Protein AF-A0A9X2FMH3-F1 (afdb_monomer)

Structure (mmCIF, N/CA/C/O backbone):
data_AF-A0A9X2FMH3-F1
#
_entry.id   AF-A0A9X2FMH3-F1
#
loop_
_atom_site.group_PDB
_atom_site.id
_atom_site.type_symbol
_atom_site.label_atom_id
_atom_site.label_alt_id
_atom_site.label_comp_id
_atom_site.label_asym_id
_atom_site.label_entity_id
_atom_site.label_seq_id
_atom_site.pdbx_PDB_ins_code
_atom_site.Cartn_x
_atom_site.Cartn_y
_atom_site.Cartn_z
_atom_site.occupancy
_atom_site.B_iso_or_equiv
_atom_site.auth_seq_id
_atom_site.auth_comp_id
_atom_site.auth_asym_id
_atom_site.auth_atom_id
_atom_site.pdbx_PDB_model_num
ATOM 1 N N . GLY A 1 1 ? 14.888 3.813 -31.189 1.00 36.25 1 GLY A N 1
ATOM 2 C CA . GLY A 1 1 ? 16.336 3.581 -31.060 1.00 36.25 1 GLY A CA 1
ATOM 3 C C . GLY A 1 1 ? 16.630 3.266 -29.616 1.00 36.25 1 GLY A C 1
ATOM 4 O O . GLY A 1 1 ? 16.256 4.062 -28.766 1.00 36.25 1 GLY A O 1
ATOM 5 N N . ARG A 1 2 ? 17.193 2.084 -29.345 1.00 45.03 2 ARG A N 1
ATOM 6 C CA . ARG A 1 2 ? 17.658 1.679 -28.014 1.00 45.03 2 ARG A CA 1
ATOM 7 C C . ARG A 1 2 ? 18.721 2.672 -27.550 1.00 45.03 2 ARG A C 1
ATOM 9 O O . ARG A 1 2 ? 19.815 2.678 -28.103 1.00 45.03 2 ARG A O 1
ATOM 16 N N . LEU A 1 3 ? 18.408 3.476 -26.544 1.00 43.88 3 LEU A N 1
ATOM 17 C CA . LEU A 1 3 ? 19.440 3.953 -25.637 1.00 43.88 3 LEU A CA 1
ATOM 18 C C . LEU A 1 3 ? 19.714 2.787 -24.695 1.00 43.88 3 LEU A C 1
ATOM 20 O O . LEU A 1 3 ? 18.894 2.451 -23.845 1.00 43.88 3 LEU A O 1
ATOM 24 N N . ALA A 1 4 ? 20.819 2.100 -24.969 1.00 46.03 4 ALA A N 1
ATOM 25 C CA . ALA A 1 4 ? 21.395 1.115 -24.080 1.00 46.03 4 ALA A CA 1
ATOM 26 C C . ALA A 1 4 ? 21.710 1.814 -22.753 1.00 46.03 4 ALA A C 1
ATOM 28 O O . ALA A 1 4 ? 22.651 2.604 -22.673 1.00 46.03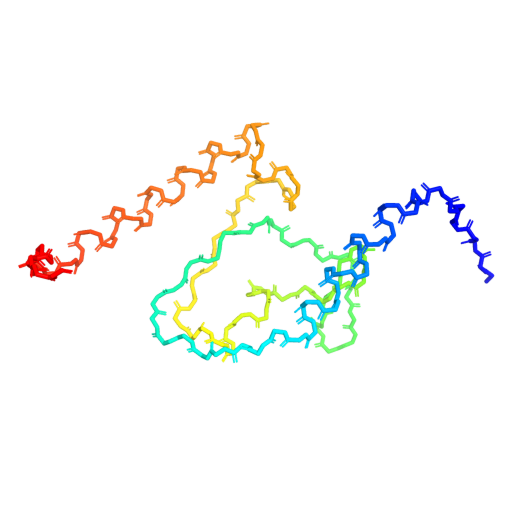 4 ALA A O 1
ATOM 29 N N . ALA A 1 5 ? 20.896 1.548 -21.732 1.00 45.09 5 ALA A N 1
ATOM 30 C CA . ALA A 1 5 ? 21.336 1.712 -20.359 1.00 45.09 5 ALA A CA 1
ATOM 31 C C . ALA A 1 5 ? 22.575 0.826 -20.191 1.00 45.09 5 ALA A C 1
ATOM 33 O O . ALA A 1 5 ? 22.544 -0.367 -20.502 1.00 45.09 5 ALA A O 1
ATOM 34 N N . GLN A 1 6 ? 23.691 1.444 -19.819 1.00 46.12 6 GLN A N 1
ATOM 35 C CA . GLN A 1 6 ? 24.944 0.740 -19.599 1.00 46.12 6 GLN A CA 1
ATOM 36 C C . GLN A 1 6 ? 24.748 -0.244 -18.439 1.00 46.12 6 GLN A C 1
ATOM 38 O O . GLN A 1 6 ? 24.311 0.184 -17.370 1.00 46.12 6 GLN A O 1
ATOM 43 N N . PRO A 1 7 ? 25.042 -1.543 -18.612 1.00 51.75 7 PRO A N 1
ATOM 44 C CA . PRO A 1 7 ? 25.006 -2.460 -17.498 1.00 51.75 7 PRO A CA 1
ATOM 45 C C . PRO A 1 7 ? 26.268 -2.223 -16.676 1.00 51.75 7 PRO A C 1
ATOM 47 O O . PRO A 1 7 ? 27.380 -2.508 -17.116 1.00 51.75 7 PRO A O 1
ATOM 50 N N . SER A 1 8 ? 26.095 -1.750 -15.455 1.00 54.78 8 SER A N 1
ATOM 51 C CA . SER A 1 8 ? 26.975 -2.182 -14.377 1.00 54.78 8 SER A CA 1
ATOM 52 C C . SER A 1 8 ? 26.127 -2.817 -13.286 1.00 54.78 8 SER A C 1
ATOM 54 O O . SER A 1 8 ? 26.245 -2.449 -12.125 1.00 54.78 8 SER A O 1
ATOM 56 N N . ALA A 1 9 ? 25.235 -3.737 -13.664 1.00 62.62 9 ALA A N 1
ATOM 57 C CA . ALA A 1 9 ? 24.648 -4.626 -12.678 1.00 62.62 9 ALA A CA 1
ATOM 58 C C . ALA A 1 9 ? 25.771 -5.567 -12.254 1.00 62.62 9 ALA A C 1
ATOM 60 O O . ALA A 1 9 ? 26.295 -6.332 -13.073 1.00 62.62 9 ALA A O 1
ATOM 61 N N . SER A 1 10 ? 26.188 -5.466 -10.996 1.00 84.12 10 SER A N 1
ATOM 62 C CA . SER A 1 10 ? 27.018 -6.500 -10.397 1.00 84.12 10 SER A CA 1
ATOM 63 C C . SER A 1 10 ? 26.389 -7.860 -10.728 1.00 84.12 10 SER A C 1
ATOM 65 O O . SER A 1 10 ? 25.165 -7.991 -10.637 1.00 84.12 10 SER A O 1
ATOM 67 N N . PRO A 1 11 ? 27.166 -8.897 -11.091 1.00 87.06 11 PRO A N 1
ATOM 68 C CA . PRO A 1 11 ? 26.615 -10.239 -11.275 1.00 87.06 11 PRO A CA 1
ATOM 69 C C . PRO A 1 11 ? 25.770 -10.696 -10.075 1.00 87.06 11 PRO A C 1
ATOM 71 O O . PRO A 1 11 ? 24.824 -11.461 -10.235 1.00 87.06 11 PRO A O 1
ATOM 74 N N . VAL A 1 12 ? 26.083 -10.174 -8.884 1.00 91.19 12 VAL A N 1
ATOM 75 C CA . VAL A 1 12 ? 25.309 -10.375 -7.657 1.00 91.19 12 VAL A CA 1
ATOM 76 C C . VAL A 1 12 ? 23.954 -9.659 -7.706 1.00 91.19 12 VAL A C 1
ATOM 78 O O . VAL A 1 12 ? 22.943 -10.273 -7.390 1.00 91.19 12 VAL A O 1
ATOM 81 N N . GLU A 1 13 ? 23.901 -8.393 -8.124 1.00 90.12 13 GLU A N 1
ATOM 82 C CA . GLU A 1 13 ? 22.645 -7.628 -8.229 1.00 90.12 13 GLU A CA 1
ATOM 83 C C . GLU A 1 13 ? 21.696 -8.250 -9.255 1.00 90.12 13 GLU A C 1
ATOM 85 O O . GLU A 1 13 ? 20.519 -8.445 -8.964 1.00 90.12 13 GLU A O 1
ATOM 90 N N . ALA A 1 14 ? 22.222 -8.650 -10.417 1.00 90.19 14 ALA A N 1
ATOM 91 C CA . ALA A 1 14 ? 21.434 -9.323 -11.447 1.00 90.19 14 ALA A CA 1
ATOM 92 C C . ALA A 1 14 ? 20.869 -10.669 -10.957 1.00 90.19 14 ALA A C 1
ATOM 94 O O . ALA A 1 14 ? 19.733 -11.022 -11.273 1.00 90.19 14 ALA A O 1
ATOM 95 N N . ALA A 1 15 ? 21.642 -11.420 -10.164 1.00 93.75 15 ALA A N 1
ATOM 96 C CA . ALA A 1 15 ? 21.175 -12.668 -9.568 1.00 93.75 15 ALA A CA 1
ATOM 97 C C . ALA A 1 15 ? 20.071 -12.436 -8.521 1.00 93.75 15 ALA A C 1
ATOM 99 O O . ALA A 1 15 ? 19.102 -13.193 -8.485 1.00 93.75 15 ALA A O 1
ATOM 100 N N . ILE A 1 16 ? 20.190 -11.385 -7.700 1.00 93.44 16 ILE A N 1
ATOM 101 C CA . ILE A 1 16 ? 19.163 -11.006 -6.716 1.00 93.44 16 ILE A CA 1
ATOM 102 C C . ILE A 1 16 ? 17.867 -10.593 -7.422 1.00 93.44 16 ILE A C 1
ATOM 104 O O . ILE A 1 16 ? 16.794 -11.062 -7.045 1.00 93.44 16 ILE A O 1
ATOM 108 N N . GLU A 1 17 ? 17.956 -9.764 -8.465 1.00 90.31 17 GLU A N 1
ATOM 109 C CA . GLU A 1 17 ? 16.795 -9.340 -9.254 1.00 90.31 17 GLU A CA 1
ATOM 110 C C . GLU A 1 17 ? 16.085 -10.540 -9.904 1.00 90.31 17 GLU A C 1
ATOM 112 O O . GLU A 1 17 ? 14.865 -10.679 -9.796 1.00 90.31 17 GLU A O 1
ATOM 117 N N . ALA A 1 18 ? 16.841 -11.453 -10.521 1.00 93.62 18 ALA A N 1
ATOM 118 C CA . ALA A 1 18 ? 16.282 -12.663 -11.120 1.00 93.62 18 ALA A CA 1
ATOM 119 C C . ALA A 1 18 ? 15.569 -13.545 -10.080 1.00 93.62 18 ALA A C 1
ATOM 121 O O . ALA A 1 18 ? 14.437 -13.974 -10.313 1.00 93.62 18 ALA A O 1
ATOM 122 N N . ALA A 1 19 ? 16.193 -13.759 -8.917 1.00 95.88 19 ALA A N 1
ATOM 123 C CA . ALA A 1 19 ? 15.608 -14.540 -7.831 1.00 95.88 19 ALA A CA 1
ATOM 124 C C . ALA A 1 19 ? 14.320 -13.900 -7.283 1.00 95.88 19 ALA A C 1
ATOM 126 O O . ALA A 1 19 ? 13.362 -14.610 -6.978 1.00 95.88 19 ALA A O 1
ATOM 127 N N . PHE A 1 20 ? 14.264 -12.566 -7.197 1.00 92.88 20 PHE A N 1
ATOM 128 C CA . PHE A 1 20 ? 13.054 -11.843 -6.804 1.00 92.88 20 PHE A CA 1
ATOM 129 C C . PHE A 1 20 ? 11.898 -12.097 -7.781 1.00 92.88 20 PHE A C 1
ATOM 131 O O . PHE A 1 20 ? 10.801 -12.458 -7.349 1.00 92.88 20 PHE A O 1
ATOM 138 N N . TYR A 1 21 ? 12.131 -11.960 -9.091 1.00 93.00 21 TYR A N 1
ATOM 139 C CA . TYR A 1 21 ? 11.083 -12.197 -10.088 1.00 93.00 21 TYR A CA 1
ATOM 140 C C . TYR A 1 21 ? 10.646 -13.661 -10.151 1.00 93.00 21 TYR A C 1
ATOM 142 O O . TYR A 1 21 ? 9.452 -13.927 -10.287 1.00 93.00 21 TYR A O 1
ATOM 150 N N . GLU A 1 22 ? 11.577 -14.608 -10.012 1.00 96.94 22 GLU A N 1
ATOM 151 C CA . GLU A 1 22 ? 11.257 -16.036 -9.947 1.00 96.94 22 GLU A CA 1
ATOM 152 C C . GLU A 1 22 ? 10.372 -16.352 -8.734 1.00 96.94 22 GLU A C 1
ATOM 154 O O . GLU A 1 22 ? 9.312 -16.967 -8.880 1.00 96.94 22 GLU A O 1
ATOM 159 N N . ALA A 1 23 ? 10.755 -15.872 -7.547 1.00 96.62 23 ALA A N 1
ATOM 160 C CA . ALA A 1 23 ? 9.982 -16.067 -6.325 1.00 96.62 23 ALA A CA 1
ATOM 161 C C . ALA A 1 23 ? 8.593 -15.414 -6.413 1.00 96.62 23 ALA A C 1
ATOM 163 O O . ALA A 1 23 ? 7.597 -16.031 -6.032 1.00 96.62 23 ALA A O 1
ATOM 164 N N . SER A 1 24 ? 8.515 -14.195 -6.956 1.00 93.38 24 SER A N 1
ATOM 165 C CA . SER A 1 24 ? 7.256 -13.473 -7.163 1.00 93.38 24 SER A CA 1
ATOM 166 C C . SER A 1 24 ? 6.318 -14.225 -8.114 1.00 93.38 24 SER A C 1
ATOM 168 O O . SER A 1 24 ? 5.148 -14.429 -7.796 1.00 93.38 24 SER A O 1
ATOM 170 N N . ALA A 1 25 ? 6.836 -14.736 -9.236 1.00 93.88 25 ALA A N 1
ATOM 171 C CA . ALA A 1 25 ? 6.053 -15.516 -10.196 1.00 93.88 25 ALA A CA 1
ATOM 172 C C . ALA A 1 25 ? 5.591 -16.874 -9.637 1.00 93.88 25 ALA A C 1
ATOM 174 O O . ALA A 1 25 ? 4.526 -17.372 -10.008 1.00 93.88 25 ALA A O 1
ATOM 175 N N . ALA A 1 26 ? 6.378 -17.483 -8.748 1.00 96.75 26 ALA A N 1
ATOM 176 C CA . ALA A 1 26 ? 6.032 -18.744 -8.100 1.00 96.75 26 ALA A CA 1
ATOM 177 C C . ALA A 1 26 ? 5.018 -18.578 -6.953 1.00 96.75 26 ALA A C 1
ATOM 179 O O . ALA A 1 26 ? 4.368 -19.556 -6.560 1.00 96.75 26 ALA A O 1
ATOM 180 N N . TYR A 1 27 ? 4.868 -17.368 -6.405 1.00 96.38 27 TYR A N 1
ATOM 181 C CA . TYR A 1 27 ? 4.001 -17.120 -5.263 1.00 96.38 27 TYR A CA 1
ATOM 182 C C . TYR A 1 27 ? 2.519 -17.224 -5.641 1.00 96.38 27 TYR A C 1
ATOM 184 O O . TYR A 1 27 ? 1.981 -16.452 -6.434 1.00 96.38 27 TYR A O 1
ATOM 192 N N . ARG A 1 28 ? 1.826 -18.191 -5.033 1.00 96.38 28 ARG A N 1
ATOM 193 C CA . ARG A 1 28 ? 0.385 -18.385 -5.217 1.00 96.38 28 ARG A CA 1
ATOM 194 C C . ARG A 1 28 ? -0.379 -17.638 -4.135 1.00 96.38 28 ARG A C 1
ATOM 196 O O . ARG A 1 28 ? -0.452 -18.098 -2.995 1.00 96.38 28 ARG A O 1
ATOM 203 N N . LEU A 1 29 ? -0.969 -16.510 -4.517 1.00 95.12 29 LEU A N 1
ATOM 204 C CA . LEU A 1 29 ? -1.841 -15.735 -3.642 1.00 95.12 29 LEU A CA 1
ATOM 205 C C . LEU A 1 29 ? -3.035 -16.574 -3.169 1.00 95.12 29 LEU A C 1
ATOM 207 O O . LEU A 1 29 ? -3.601 -17.384 -3.908 1.00 95.12 29 LEU A O 1
ATOM 211 N N . ARG A 1 30 ? -3.428 -16.354 -1.914 1.00 96.56 30 ARG A N 1
ATOM 212 C CA . ARG A 1 30 ? -4.684 -16.843 -1.344 1.00 96.56 30 ARG A CA 1
ATOM 213 C C . ARG A 1 30 ? -5.513 -15.644 -0.929 1.00 96.56 30 ARG A C 1
ATOM 215 O O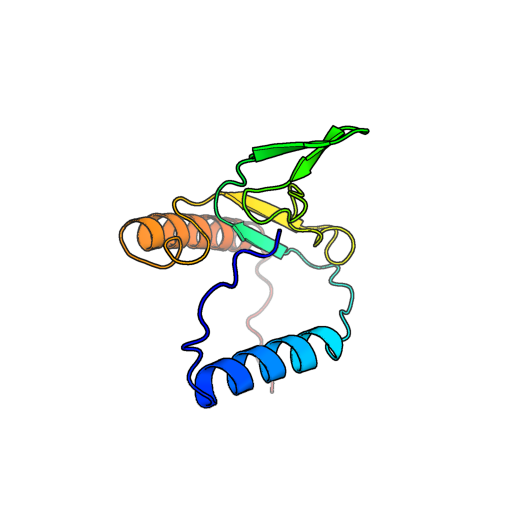 . ARG A 1 30 ? -4.964 -14.649 -0.463 1.00 96.56 30 ARG A O 1
ATOM 222 N N . ARG A 1 31 ? -6.827 -15.760 -1.086 1.00 97.38 31 ARG A N 1
ATOM 223 C CA . ARG A 1 31 ? -7.760 -14.728 -0.647 1.00 97.38 31 ARG A CA 1
ATOM 224 C C . ARG A 1 31 ? -7.685 -14.551 0.873 1.00 97.38 31 ARG A C 1
ATOM 226 O O . ARG A 1 31 ? -7.560 -15.534 1.604 1.00 97.38 31 ARG A O 1
ATOM 233 N N . TRP A 1 32 ? -7.773 -13.304 1.316 1.00 97.25 32 TRP A N 1
ATOM 234 C CA . TRP A 1 32 ? -7.845 -12.899 2.711 1.00 97.25 32 TRP A CA 1
ATOM 235 C C . TRP A 1 32 ? -9.166 -12.168 2.947 1.00 97.25 32 TRP A C 1
ATOM 237 O O . TRP A 1 32 ? -9.371 -11.070 2.439 1.00 97.25 32 TRP A O 1
ATOM 247 N N . ASP A 1 33 ? -10.071 -12.780 3.708 1.00 96.38 33 ASP A N 1
ATOM 248 C CA . ASP A 1 33 ? -11.382 -12.182 4.003 1.00 96.38 33 ASP A CA 1
ATOM 249 C C . A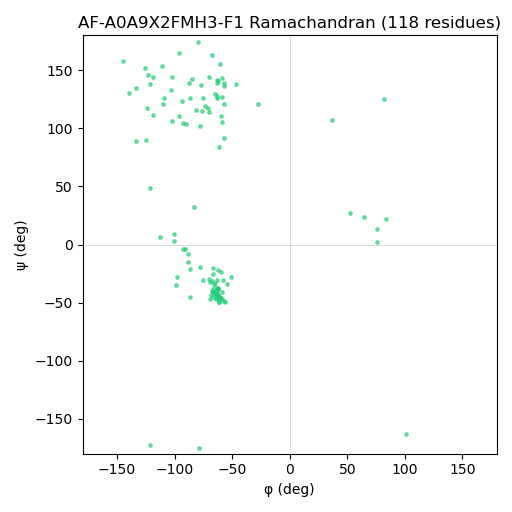SP A 1 33 ? -11.373 -11.323 5.285 1.00 96.38 33 ASP A C 1
ATOM 251 O O . ASP A 1 33 ? -12.379 -10.699 5.618 1.00 96.38 33 ASP A O 1
ATOM 255 N N . GLY A 1 34 ? -10.248 -11.280 6.009 1.00 95.62 34 GLY A N 1
ATOM 256 C CA . GLY A 1 34 ? -10.069 -10.422 7.181 1.00 95.62 34 GLY A CA 1
ATOM 257 C C . GLY A 1 34 ? -9.742 -8.965 6.821 1.00 95.62 34 GLY A C 1
ATOM 258 O O . GLY A 1 34 ? -9.504 -8.646 5.652 1.00 95.62 34 GLY A O 1
ATOM 259 N N . PRO A 1 35 ? -9.679 -8.065 7.820 1.00 95.12 35 PRO A N 1
ATOM 260 C CA . PRO A 1 35 ? -9.253 -6.689 7.591 1.00 95.12 35 PRO A CA 1
ATOM 261 C C . PRO A 1 35 ? -7.797 -6.649 7.111 1.00 95.12 35 PRO A C 1
ATOM 263 O O . PRO A 1 35 ? -6.953 -7.421 7.575 1.00 95.12 35 PRO A O 1
ATOM 266 N N . MET A 1 36 ? -7.501 -5.750 6.174 1.00 96.56 36 MET A N 1
ATOM 267 C CA . MET A 1 36 ? -6.142 -5.462 5.714 1.00 96.56 36 MET A CA 1
ATOM 268 C C . MET A 1 36 ? -5.994 -3.959 5.505 1.00 96.56 36 MET A C 1
ATOM 270 O O . MET A 1 36 ? -6.808 -3.354 4.815 1.00 96.56 36 MET A O 1
ATOM 274 N N . THR A 1 37 ? -4.939 -3.360 6.050 1.00 97.69 37 THR A N 1
ATOM 275 C CA . THR A 1 37 ? -4.612 -1.952 5.797 1.00 97.69 37 THR A CA 1
ATOM 276 C C . THR A 1 37 ? -3.347 -1.868 4.954 1.00 97.69 37 THR A C 1
ATOM 278 O O . THR A 1 37 ? -2.290 -2.348 5.363 1.00 97.69 37 THR A O 1
ATOM 281 N N . LEU A 1 38 ? -3.445 -1.246 3.780 1.00 97.19 38 LEU A N 1
ATOM 282 C CA . LEU A 1 38 ? -2.314 -0.937 2.912 1.00 97.19 38 LEU A CA 1
ATOM 283 C C . LEU A 1 38 ? -1.865 0.503 3.155 1.00 97.19 38 LEU A C 1
ATOM 285 O O . LEU A 1 38 ? -2.543 1.451 2.756 1.00 97.19 38 LEU A O 1
ATOM 289 N N . PHE A 1 39 ? -0.688 0.659 3.756 1.00 97.44 39 PHE A N 1
ATOM 290 C CA . PHE A 1 39 ? 0.020 1.934 3.768 1.00 97.44 39 PHE A CA 1
ATOM 291 C C . PHE A 1 39 ? 0.873 2.039 2.511 1.00 97.44 39 PHE A C 1
ATOM 293 O O . PHE A 1 39 ? 1.681 1.152 2.240 1.00 97.44 39 PHE A O 1
ATOM 300 N N . ARG A 1 40 ? 0.707 3.111 1.742 1.00 95.31 40 ARG A N 1
ATOM 301 C CA . ARG A 1 40 ? 1.445 3.312 0.487 1.00 95.31 40 ARG A CA 1
ATOM 302 C C . ARG A 1 40 ? 1.775 4.790 0.263 1.00 95.31 40 ARG A C 1
ATOM 304 O O . ARG A 1 40 ? 1.086 5.640 0.826 1.00 95.31 40 ARG A O 1
ATOM 311 N N . PRO A 1 41 ? 2.787 5.130 -0.546 1.00 94.00 41 PRO A N 1
ATOM 312 C CA . PRO A 1 41 ? 3.006 6.512 -0.948 1.00 94.00 41 PRO A CA 1
ATOM 313 C C . PRO A 1 41 ? 1.878 7.008 -1.870 1.00 94.00 41 PRO A C 1
ATOM 315 O O . PRO A 1 41 ? 1.151 6.186 -2.442 1.00 94.00 41 PRO A O 1
ATOM 318 N N . PRO A 1 42 ? 1.728 8.331 -2.064 1.00 89.62 42 PRO A N 1
ATOM 319 C CA . PRO A 1 42 ? 0.740 8.867 -2.983 1.00 89.62 42 PRO A CA 1
ATOM 320 C C . PRO A 1 42 ? 1.065 8.422 -4.403 1.00 89.62 42 PRO A C 1
ATOM 322 O O . PRO A 1 42 ? 2.178 8.623 -4.902 1.00 89.62 42 PRO A O 1
ATOM 325 N N . VAL A 1 43 ? 0.086 7.839 -5.085 1.00 79.44 43 VAL A N 1
ATOM 326 C CA . VAL A 1 43 ? 0.272 7.464 -6.485 1.00 79.44 43 VAL A CA 1
ATOM 327 C C . VAL A 1 43 ? 0.049 8.684 -7.367 1.00 79.44 43 VAL A C 1
ATOM 329 O O . VAL A 1 43 ? -1.040 9.249 -7.439 1.00 79.44 43 VAL A O 1
ATOM 332 N N . THR A 1 44 ? 1.100 9.117 -8.060 1.00 69.19 44 THR A N 1
ATOM 333 C CA . THR A 1 44 ? 0.988 10.216 -9.020 1.00 69.19 44 THR A CA 1
ATOM 334 C C . THR A 1 44 ? 0.953 9.637 -10.422 1.00 69.19 44 THR A C 1
ATOM 336 O O . THR A 1 44 ? 1.963 9.176 -10.956 1.00 69.19 44 THR A O 1
ATOM 339 N N . GLY A 1 45 ? -0.228 9.665 -11.030 1.00 68.50 45 GLY A N 1
ATOM 340 C CA . GLY A 1 45 ? -0.379 9.369 -12.443 1.00 68.50 45 GLY A CA 1
ATOM 341 C C . GLY A 1 45 ? 0.444 10.310 -13.306 1.00 68.50 45 GLY A C 1
ATOM 342 O O . GLY A 1 45 ? 0.302 11.525 -13.185 1.00 68.50 45 GLY A O 1
ATOM 343 N N . ARG A 1 46 ? 1.283 9.772 -14.194 1.00 68.81 46 ARG A N 1
ATOM 344 C CA . ARG A 1 46 ? 2.051 10.594 -15.139 1.00 68.81 46 ARG A CA 1
ATOM 345 C C . ARG A 1 46 ? 1.407 10.655 -16.518 1.00 68.81 46 ARG A C 1
ATOM 347 O O . ARG A 1 46 ? 1.481 11.694 -17.171 1.00 68.81 46 ARG A O 1
ATOM 354 N N . TRP A 1 47 ? 0.768 9.575 -16.964 1.00 73.19 47 TRP A N 1
ATOM 355 C CA . TRP A 1 47 ? 0.096 9.528 -18.262 1.00 73.19 47 TRP A CA 1
ATOM 356 C C . TRP A 1 47 ? -1.298 8.913 -18.150 1.00 73.19 47 TRP A C 1
ATOM 358 O O . TRP A 1 47 ? -1.477 7.861 -17.538 1.00 73.19 47 TRP A O 1
ATOM 368 N N . HIS A 1 48 ? -2.275 9.557 -18.790 1.00 77.19 48 HI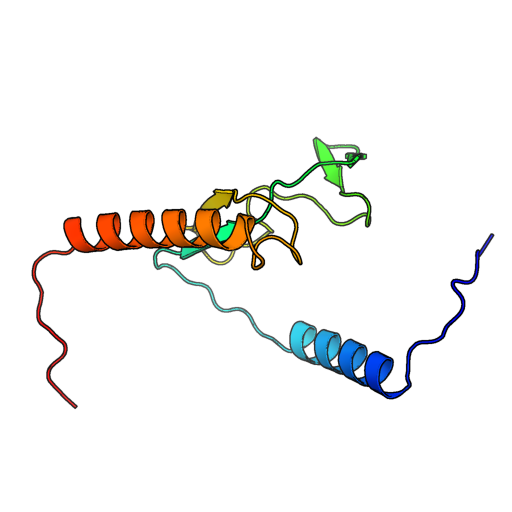S A N 1
ATOM 369 C CA . HIS A 1 48 ? -3.637 9.047 -18.923 1.00 77.19 48 HIS A CA 1
ATOM 370 C C . HIS A 1 48 ? -3.767 8.287 -20.247 1.00 77.19 48 HIS A C 1
ATOM 372 O O . HIS A 1 48 ? -3.493 8.822 -21.321 1.00 77.19 48 HIS A O 1
ATOM 378 N N . LEU A 1 49 ? -4.171 7.025 -20.163 1.00 76.12 49 LEU A N 1
ATOM 379 C CA . LEU A 1 49 ? -4.429 6.140 -21.290 1.00 76.12 49 LEU A CA 1
ATOM 380 C C . LEU A 1 49 ? -5.924 6.134 -21.639 1.00 76.12 49 LEU A C 1
ATOM 382 O O . LEU A 1 49 ? -6.786 6.519 -20.846 1.00 76.12 49 LEU A O 1
ATOM 386 N N . ALA A 1 50 ? -6.246 5.621 -22.827 1.00 74.38 50 ALA A N 1
ATOM 387 C CA . ALA A 1 50 ? -7.630 5.382 -23.221 1.00 74.38 50 ALA A CA 1
ATOM 388 C C . ALA A 1 50 ? -8.348 4.451 -22.221 1.00 74.38 50 ALA A C 1
ATOM 390 O O . ALA A 1 50 ? -7.784 3.445 -21.763 1.00 74.38 50 ALA A O 1
ATOM 391 N N . GLY A 1 51 ? -9.604 4.788 -21.913 1.00 78.38 51 GLY A N 1
ATOM 392 C CA . GLY A 1 51 ? -10.426 4.076 -20.930 1.00 78.38 51 GLY A CA 1
ATOM 393 C C . GLY A 1 51 ? -10.189 4.504 -19.478 1.00 78.38 51 GLY A C 1
ATOM 394 O O . GLY A 1 51 ? -10.447 3.715 -18.580 1.00 78.38 51 GLY A O 1
ATOM 395 N N . GLY A 1 52 ? -9.653 5.707 -19.237 1.00 77.31 52 GLY A N 1
ATOM 396 C CA . GLY A 1 52 ? -9.486 6.271 -17.888 1.00 77.31 52 GLY A CA 1
ATOM 397 C C . GLY A 1 52 ? -8.329 5.680 -17.076 1.00 77.31 52 GLY A C 1
ATOM 398 O O . GLY A 1 52 ? -8.115 6.084 -15.938 1.00 77.31 52 GLY A O 1
ATOM 399 N N . ARG A 1 53 ? -7.560 4.751 -17.656 1.00 76.44 53 ARG A N 1
ATOM 400 C CA . ARG A 1 53 ? -6.401 4.132 -17.004 1.00 76.44 53 ARG A CA 1
ATOM 401 C C . ARG A 1 53 ? -5.268 5.137 -16.865 1.00 76.44 53 ARG A C 1
ATOM 403 O O . ARG A 1 53 ? -5.026 5.940 -17.762 1.00 76.44 53 ARG A O 1
ATOM 410 N N . VAL A 1 54 ? -4.540 5.03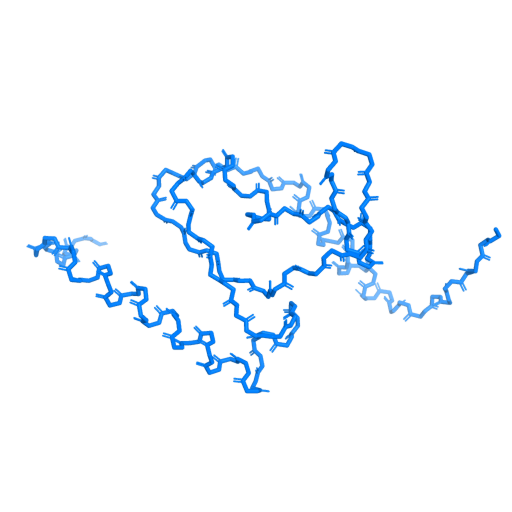9 -15.766 1.00 79.06 54 VAL A N 1
ATOM 411 C CA . VAL A 1 54 ? -3.425 5.923 -15.445 1.00 79.06 54 VAL A CA 1
ATOM 412 C C . VAL A 1 54 ? -2.174 5.076 -15.271 1.00 79.06 54 VAL A C 1
ATOM 414 O O . VAL A 1 54 ? -2.241 3.996 -14.687 1.00 79.06 54 VAL A O 1
ATOM 417 N N . VAL A 1 55 ? -1.046 5.544 -15.799 1.00 80.88 55 VAL A N 1
ATOM 418 C CA . VAL A 1 55 ? 0.259 4.916 -15.574 1.00 80.88 55 VAL A CA 1
ATOM 419 C C . VAL A 1 55 ? 1.247 5.906 -14.971 1.00 80.88 55 VAL A C 1
ATOM 421 O O . VAL A 1 55 ? 1.196 7.109 -15.255 1.00 80.88 55 VAL A O 1
ATOM 424 N N . ASP A 1 56 ? 2.128 5.401 -14.118 1.00 76.12 56 ASP A N 1
ATOM 425 C CA . ASP A 1 56 ? 3.187 6.178 -13.481 1.00 76.12 56 ASP A CA 1
ATOM 426 C C . ASP A 1 56 ? 4.376 6.411 -14.426 1.00 7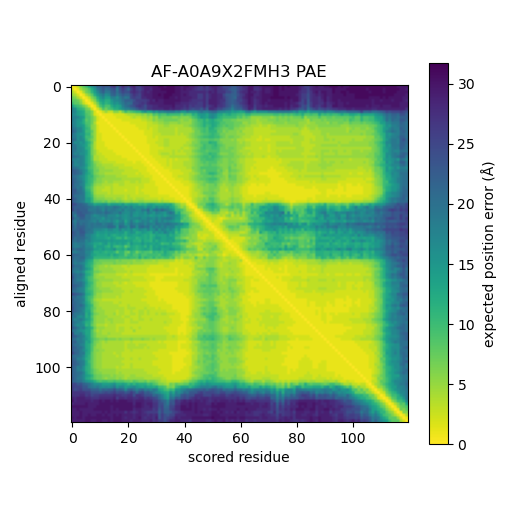6.12 56 ASP A C 1
ATOM 428 O O . ASP A 1 56 ? 4.340 6.051 -15.606 1.00 76.12 56 ASP A O 1
ATOM 432 N N . LYS A 1 57 ? 5.446 7.027 -13.906 1.00 72.06 57 LYS A N 1
ATOM 433 C CA . LYS A 1 57 ? 6.677 7.332 -14.655 1.00 72.06 57 LYS A CA 1
ATOM 434 C C . LYS A 1 57 ? 7.377 6.092 -15.235 1.00 72.06 57 LYS A C 1
ATOM 436 O O . LYS A 1 57 ? 8.067 6.235 -16.245 1.00 72.06 57 LYS A O 1
ATOM 441 N N . ASP A 1 58 ? 7.141 4.925 -14.648 1.00 71.81 58 ASP A N 1
ATOM 442 C CA . ASP A 1 58 ? 7.746 3.642 -14.997 1.00 71.81 58 ASP A CA 1
ATOM 443 C C . ASP A 1 58 ? 6.793 2.781 -15.851 1.00 71.81 58 ASP A C 1
ATOM 445 O O . ASP A 1 58 ? 7.091 1.635 -16.186 1.00 71.81 58 ASP A O 1
ATOM 449 N N . ARG A 1 59 ? 5.674 3.377 -16.300 1.00 74.06 59 ARG A N 1
ATOM 450 C CA . ARG A 1 59 ? 4.614 2.765 -17.119 1.00 74.06 59 ARG A CA 1
ATOM 451 C C . ARG A 1 59 ? 3.871 1.635 -16.409 1.00 74.06 59 ARG A C 1
ATOM 453 O O . ARG A 1 59 ? 3.262 0.795 -17.075 1.00 74.06 59 ARG A O 1
ATOM 460 N N . GLN A 1 60 ? 3.885 1.630 -15.083 1.00 74.31 60 GLN A N 1
ATOM 461 C CA . GLN A 1 60 ? 3.086 0.715 -14.284 1.00 74.31 60 GLN A CA 1
ATOM 462 C C . GLN A 1 60 ? 1.681 1.290 -14.105 1.00 74.31 60 GLN A C 1
ATOM 464 O O . GLN A 1 60 ? 1.507 2.506 -13.998 1.00 74.31 60 GLN A O 1
ATOM 469 N N . TYR A 1 61 ? 0.662 0.427 -14.124 1.00 78.19 61 TYR A N 1
ATOM 470 C CA . TYR A 1 61 ? -0.712 0.860 -13.877 1.00 78.19 61 TYR A CA 1
ATOM 471 C C . TYR A 1 61 ? -0.851 1.377 -12.451 1.00 78.19 61 TYR A C 1
ATOM 473 O O . TYR A 1 61 ? -0.500 0.698 -11.491 1.00 78.19 61 TYR A O 1
ATOM 481 N N . VAL A 1 62 ? -1.418 2.571 -12.335 1.00 81.56 62 VAL A N 1
ATOM 482 C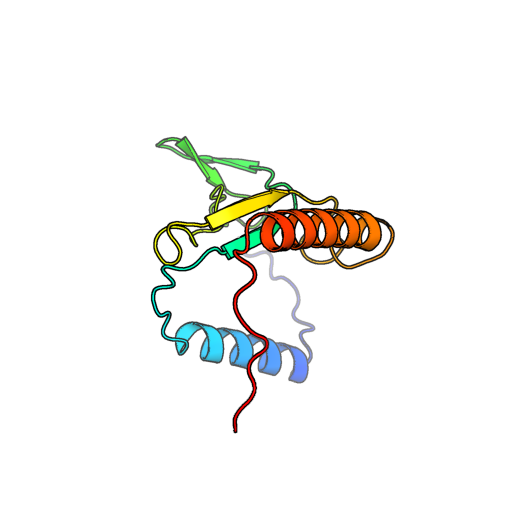 CA . VAL A 1 62 ? -1.758 3.181 -11.060 1.00 81.56 62 VAL A CA 1
ATOM 483 C C . VAL A 1 62 ? -3.179 2.767 -10.710 1.00 81.56 62 VAL A C 1
ATOM 485 O O . VAL A 1 62 ? -4.142 3.272 -11.288 1.00 81.56 62 VAL A O 1
ATOM 488 N N . LEU A 1 63 ? -3.291 1.822 -9.783 1.00 86.44 63 LEU A N 1
ATOM 489 C CA . LEU A 1 63 ? -4.551 1.429 -9.158 1.00 86.44 63 LEU A CA 1
ATOM 490 C C . LEU A 1 63 ? -4.616 2.057 -7.769 1.00 86.44 63 LEU A C 1
ATOM 492 O O . LEU A 1 63 ? -3.587 2.186 -7.110 1.00 86.44 63 LEU A O 1
ATOM 496 N N . ASP A 1 64 ? -5.792 2.473 -7.317 1.00 89.44 64 ASP A N 1
ATOM 497 C CA . ASP A 1 64 ? -5.992 3.077 -5.992 1.00 89.44 64 ASP A CA 1
ATOM 498 C C . ASP A 1 64 ? -5.751 2.091 -4.835 1.00 89.44 64 ASP A C 1
ATOM 500 O O . ASP A 1 64 ? -5.437 2.506 -3.725 1.00 89.44 64 ASP A O 1
ATOM 504 N N . ASP A 1 65 ? -5.813 0.794 -5.116 1.00 92.00 65 ASP A N 1
ATOM 505 C CA . ASP A 1 65 ? -5.659 -0.315 -4.178 1.00 92.00 65 ASP A CA 1
ATOM 506 C C . ASP A 1 65 ? -4.390 -1.158 -4.409 1.00 92.00 65 ASP A C 1
ATOM 508 O O . ASP A 1 65 ? -4.228 -2.209 -3.790 1.00 92.00 65 ASP A O 1
ATOM 512 N N . ASN A 1 66 ? -3.506 -0.733 -5.322 1.00 91.44 66 ASN A N 1
ATOM 513 C CA . ASN A 1 66 ? -2.352 -1.506 -5.807 1.00 91.44 66 ASN A CA 1
ATOM 514 C C . ASN A 1 66 ? -2.719 -2.929 -6.305 1.00 91.44 66 ASN A C 1
ATOM 516 O O . ASN A 1 66 ? -1.883 -3.830 -6.265 1.00 91.44 66 ASN A O 1
ATOM 520 N N . GLY A 1 67 ? -3.954 -3.142 -6.772 1.00 91.75 67 GLY A N 1
ATOM 521 C CA . GLY A 1 67 ? -4.449 -4.430 -7.268 1.00 91.75 67 GLY A CA 1
ATOM 522 C C . GLY A 1 67 ? -4.775 -5.454 -6.178 1.00 91.75 67 GLY A C 1
ATOM 523 O O . GLY A 1 67 ? -4.934 -6.639 -6.475 1.00 91.75 67 GLY A O 1
ATOM 524 N N . TRP A 1 68 ? -4.852 -5.038 -4.911 1.00 95.75 68 TRP A N 1
ATOM 525 C CA . TRP A 1 68 ? -5.058 -5.961 -3.796 1.00 95.75 68 TRP A CA 1
ATOM 526 C C . TRP A 1 68 ? -6.523 -6.276 -3.497 1.00 95.75 68 TRP A C 1
ATOM 528 O O . TRP A 1 68 ? -6.787 -7.305 -2.873 1.00 95.75 68 TRP A O 1
ATOM 538 N N . ARG A 1 69 ? -7.491 -5.450 -3.916 1.00 95.12 69 ARG A N 1
ATOM 539 C CA . ARG A 1 69 ? -8.889 -5.596 -3.472 1.00 95.12 69 ARG A CA 1
ATOM 540 C C . ARG A 1 69 ? -9.563 -6.873 -3.979 1.00 95.12 69 ARG A C 1
ATOM 542 O O . ARG A 1 69 ? -10.431 -7.409 -3.292 1.00 95.12 69 ARG A O 1
ATOM 549 N N . ASP A 1 70 ? -9.107 -7.421 -5.105 1.00 95.00 70 ASP A N 1
ATOM 550 C CA . ASP A 1 70 ? -9.552 -8.730 -5.607 1.00 95.00 70 ASP A CA 1
ATOM 551 C C . ASP A 1 70 ? -9.198 -9.882 -4.644 1.00 95.00 70 ASP A C 1
ATOM 553 O O . ASP A 1 70 ? -9.936 -10.868 -4.527 1.00 95.00 70 ASP A O 1
ATOM 557 N N . TRP A 1 71 ? -8.093 -9.744 -3.907 1.00 97.38 71 TRP A N 1
ATOM 558 C CA . TRP A 1 71 ? -7.590 -10.735 -2.952 1.00 97.38 71 TRP A CA 1
ATOM 559 C C . TRP A 1 71 ? -7.981 -10.429 -1.508 1.00 97.38 71 TRP A C 1
ATOM 561 O O . TRP A 1 71 ? -8.119 -11.359 -0.718 1.00 97.38 71 TRP A O 1
ATOM 571 N N . ALA A 1 72 ? -8.175 -9.154 -1.177 1.00 97.88 72 ALA A N 1
ATOM 572 C CA . ALA A 1 72 ? -8.509 -8.667 0.154 1.00 97.88 72 ALA A CA 1
ATOM 573 C C . ALA A 1 72 ? -9.663 -7.651 0.073 1.00 97.88 72 ALA A C 1
ATOM 575 O O . ALA A 1 72 ? -9.434 -6.448 -0.059 1.00 97.88 72 ALA A O 1
ATOM 576 N N . PRO A 1 73 ? -10.927 -8.102 0.139 1.00 97.00 73 PRO A N 1
ATOM 577 C CA . PRO A 1 73 ? -12.083 -7.227 -0.074 1.00 97.00 73 PRO A CA 1
ATOM 578 C C . PRO A 1 73 ? -12.235 -6.150 1.001 1.00 97.00 73 PRO A C 1
ATOM 580 O O . PRO A 1 73 ? -12.625 -5.023 0.694 1.00 97.00 73 PRO A O 1
ATOM 583 N N . ALA A 1 74 ? -11.889 -6.485 2.248 1.00 96.25 74 ALA A N 1
ATOM 584 C CA . ALA A 1 74 ? -11.915 -5.587 3.403 1.00 96.25 74 ALA A CA 1
ATOM 585 C C . ALA A 1 74 ? -10.645 -4.712 3.501 1.00 96.25 74 ALA A C 1
ATOM 587 O O . ALA A 1 74 ? -10.179 -4.396 4.594 1.00 96.25 74 ALA A O 1
ATOM 588 N N . LEU A 1 75 ? -10.064 -4.354 2.350 1.00 97.50 75 LEU A N 1
ATOM 589 C CA . LEU A 1 75 ? -8.873 -3.517 2.253 1.00 97.50 75 LEU A CA 1
ATOM 590 C C . LEU A 1 75 ? -9.183 -2.040 2.516 1.00 97.50 75 LEU A C 1
ATOM 592 O O . LEU A 1 75 ? -9.970 -1.422 1.791 1.00 97.50 75 LEU A O 1
ATOM 596 N N . GLU A 1 76 ? -8.462 -1.448 3.458 1.00 96.88 76 GLU A N 1
ATOM 597 C CA . GLU A 1 76 ? -8.357 -0.003 3.651 1.00 96.88 76 GLU A CA 1
ATOM 598 C C . GLU A 1 76 ? -7.015 0.502 3.106 1.00 96.88 76 GLU A C 1
ATOM 600 O O . GLU A 1 76 ? -5.968 -0.078 3.384 1.00 96.88 76 GLU A O 1
ATOM 605 N N . VAL A 1 77 ? -7.029 1.588 2.334 1.00 96.75 77 VAL A N 1
ATOM 606 C CA . VAL A 1 77 ? -5.807 2.200 1.790 1.00 96.75 77 VAL A CA 1
ATOM 607 C C . VAL A 1 77 ? -5.556 3.520 2.505 1.00 96.75 77 VAL A C 1
ATOM 609 O O . VAL A 1 77 ? -6.427 4.387 2.529 1.00 96.75 77 VAL A O 1
ATOM 612 N N . ILE A 1 78 ? -4.355 3.685 3.059 1.00 96.44 78 ILE A N 1
ATOM 613 C CA . ILE A 1 78 ? -3.927 4.908 3.740 1.00 96.44 78 ILE A CA 1
ATOM 614 C C . ILE A 1 78 ? -2.648 5.413 3.080 1.00 96.44 78 ILE A C 1
ATOM 616 O O . ILE A 1 78 ? -1.605 4.759 3.120 1.00 96.44 78 ILE A O 1
ATOM 620 N N . GLU A 1 79 ? -2.711 6.606 2.493 1.00 96.25 79 GLU A N 1
ATOM 621 C CA . GLU A 1 79 ? -1.525 7.229 1.911 1.00 96.25 79 GLU A CA 1
ATOM 622 C C . GLU A 1 79 ? -0.619 7.833 2.995 1.00 96.25 79 GLU A C 1
ATOM 624 O O . GLU A 1 79 ? -1.082 8.474 3.946 1.00 96.25 79 GLU A O 1
ATOM 629 N N . VAL A 1 80 ? 0.689 7.630 2.846 1.00 96.88 80 VAL A N 1
ATOM 630 C CA . VAL A 1 80 ? 1.736 8.172 3.722 1.00 96.88 80 VAL A CA 1
ATOM 631 C C . VAL A 1 80 ? 2.775 8.940 2.900 1.00 96.88 80 VAL A C 1
ATOM 633 O O . VAL A 1 80 ? 2.956 8.622 1.732 1.00 96.88 80 VAL A O 1
ATOM 636 N N . PRO A 1 81 ? 3.462 9.953 3.455 1.00 96.25 81 PRO A N 1
ATOM 637 C CA . PRO A 1 81 ? 4.450 10.732 2.707 1.00 96.25 81 PRO A CA 1
ATOM 638 C C . PRO A 1 81 ? 5.630 9.900 2.179 1.00 96.25 81 PRO A C 1
ATOM 640 O O . PRO A 1 81 ? 6.001 8.890 2.774 1.00 96.25 81 PRO A O 1
ATOM 643 N N . GLY A 1 82 ? 6.260 10.384 1.107 1.00 93.75 82 GLY A N 1
ATOM 644 C CA . GLY A 1 82 ? 7.416 9.749 0.470 1.00 93.75 82 GLY A CA 1
ATOM 645 C C . GLY A 1 82 ? 7.055 8.968 -0.794 1.00 93.75 82 GLY A C 1
ATOM 646 O O . GLY A 1 82 ? 5.993 9.157 -1.383 1.00 93.75 82 GLY A O 1
ATOM 647 N N . ASP A 1 83 ? 7.976 8.109 -1.207 1.00 91.56 83 ASP A N 1
ATOM 648 C CA . ASP A 1 83 ? 7.834 7.081 -2.240 1.00 91.56 83 ASP A CA 1
ATOM 649 C C . ASP A 1 83 ? 8.129 5.697 -1.635 1.00 91.56 83 ASP A C 1
ATOM 651 O O . ASP A 1 83 ? 8.276 5.574 -0.422 1.00 91.56 83 ASP A O 1
ATOM 655 N N . HIS A 1 84 ? 8.195 4.643 -2.452 1.00 90.44 84 HIS A N 1
ATOM 656 C CA . HIS A 1 84 ? 8.413 3.281 -1.950 1.00 90.44 84 HIS A CA 1
ATOM 657 C C . HIS A 1 84 ? 9.714 3.131 -1.144 1.00 90.44 84 HIS A C 1
ATOM 659 O O . HIS A 1 84 ? 9.745 2.343 -0.200 1.00 90.44 84 HIS A O 1
ATOM 665 N N . ASP A 1 85 ? 10.746 3.916 -1.461 1.00 90.75 85 ASP A N 1
ATOM 666 C CA . ASP A 1 85 ? 12.035 3.858 -0.771 1.00 90.75 85 ASP A CA 1
ATOM 667 C C . ASP A 1 85 ? 12.029 4.747 0.477 1.00 90.75 85 ASP A C 1
ATOM 669 O O . ASP A 1 85 ? 12.471 4.359 1.558 1.00 90.75 85 ASP A O 1
ATOM 673 N N . SER A 1 86 ? 11.511 5.966 0.343 1.00 96.00 86 SER A N 1
ATOM 674 C CA . SER A 1 86 ? 11.594 6.992 1.379 1.00 96.00 86 SER A CA 1
ATOM 675 C C . SER A 1 86 ? 10.445 6.963 2.384 1.00 96.00 86 SER A C 1
ATOM 677 O O . SER A 1 86 ? 10.585 7.572 3.442 1.00 96.00 86 SER A O 1
ATOM 679 N N . MET A 1 87 ? 9.330 6.268 2.122 1.00 96.06 87 MET A N 1
ATOM 680 C CA . MET A 1 87 ? 8.196 6.175 3.062 1.00 96.06 87 MET A CA 1
ATOM 681 C C . MET A 1 87 ? 8.567 5.490 4.388 1.00 96.06 87 MET A C 1
ATOM 683 O O . MET A 1 87 ? 7.896 5.684 5.401 1.00 96.06 87 MET A O 1
ATOM 687 N N . VAL A 1 88 ? 9.642 4.696 4.382 1.00 96.81 88 VAL A N 1
ATOM 688 C CA . VAL A 1 88 ? 10.167 3.970 5.549 1.00 96.81 88 VAL A CA 1
ATOM 689 C C . VAL A 1 88 ? 11.373 4.654 6.196 1.00 96.81 88 VAL A C 1
ATOM 691 O O . VAL A 1 88 ? 11.928 4.130 7.159 1.00 96.81 88 VAL A O 1
ATOM 694 N N . LEU A 1 89 ? 11.783 5.822 5.697 1.00 97.69 89 LEU A N 1
ATOM 695 C CA . LEU A 1 89 ? 12.919 6.587 6.210 1.00 97.69 89 LEU A CA 1
ATOM 696 C C . LEU A 1 89 ? 12.445 7.872 6.888 1.00 97.69 89 LEU A C 1
ATOM 698 O O . LEU A 1 89 ? 11.387 8.413 6.559 1.00 97.69 89 LEU A O 1
ATOM 702 N N . ASP A 1 90 ? 13.227 8.384 7.837 1.00 96.88 90 ASP A N 1
ATOM 703 C CA . ASP A 1 90 ? 12.930 9.678 8.445 1.00 96.88 90 ASP A CA 1
ATOM 704 C C . ASP A 1 90 ? 12.991 10.809 7.397 1.00 96.88 90 ASP A C 1
ATOM 706 O O . ASP A 1 90 ? 13.893 10.822 6.554 1.00 96.88 90 ASP A O 1
ATOM 710 N N . PRO A 1 91 ? 12.050 11.776 7.437 1.00 96.00 91 PRO A N 1
ATOM 711 C CA . PRO A 1 91 ? 11.010 11.955 8.460 1.00 96.00 91 PRO A CA 1
ATOM 712 C C . PRO A 1 91 ? 9.696 11.190 8.192 1.00 96.00 91 PRO A C 1
ATOM 714 O O . PRO A 1 91 ? 8.815 11.165 9.053 1.00 96.00 91 PRO A O 1
ATOM 717 N N . ASN A 1 92 ? 9.528 10.574 7.019 1.00 97.94 92 ASN A N 1
ATOM 718 C CA . ASN A 1 92 ? 8.269 9.937 6.603 1.00 97.94 92 ASN A CA 1
ATOM 719 C C . ASN A 1 92 ? 7.890 8.739 7.486 1.00 97.94 92 ASN A C 1
ATOM 721 O O . ASN A 1 92 ? 6.708 8.531 7.773 1.00 97.94 92 ASN A O 1
ATOM 725 N N . ALA A 1 93 ? 8.889 8.010 7.990 1.00 97.81 93 ALA A N 1
ATOM 726 C CA . ALA A 1 93 ? 8.706 6.895 8.914 1.00 97.81 93 ALA A CA 1
ATOM 727 C C . ALA A 1 93 ? 7.888 7.288 10.158 1.00 97.81 93 ALA A C 1
ATOM 729 O O . ALA A 1 93 ? 7.085 6.496 10.655 1.00 97.81 93 ALA A O 1
ATOM 730 N N . GLN A 1 94 ? 8.023 8.529 10.638 1.00 98.12 94 GLN A N 1
ATOM 731 C CA . GLN A 1 94 ? 7.260 9.032 11.785 1.00 98.12 94 GLN A CA 1
ATOM 732 C C . GLN A 1 94 ? 5.768 9.147 11.463 1.00 98.12 94 GLN A C 1
ATOM 734 O O . GLN A 1 94 ? 4.924 8.771 12.283 1.00 98.12 94 GLN A O 1
ATOM 739 N N . ALA A 1 95 ? 5.440 9.625 10.259 1.00 97.50 95 ALA A N 1
ATOM 740 C CA . ALA A 1 95 ? 4.067 9.711 9.779 1.00 97.50 95 ALA A CA 1
ATOM 741 C C . ALA A 1 95 ? 3.465 8.314 9.572 1.00 97.50 95 ALA A C 1
ATOM 743 O O . ALA A 1 95 ? 2.358 8.061 10.050 1.00 97.50 95 ALA A O 1
ATOM 744 N N . LEU A 1 96 ? 4.204 7.390 8.946 1.00 98.12 96 LEU A N 1
ATOM 745 C CA . LEU A 1 96 ? 3.792 5.991 8.797 1.00 98.12 96 LEU A CA 1
ATOM 746 C C . LEU A 1 96 ? 3.502 5.346 10.161 1.00 98.12 96 LEU A C 1
ATOM 748 O O . LEU A 1 96 ? 2.418 4.804 10.378 1.00 98.12 96 LEU A O 1
ATOM 752 N N . ALA A 1 97 ? 4.418 5.485 11.121 1.00 98.19 97 ALA A N 1
ATOM 753 C CA . ALA A 1 97 ? 4.255 4.929 12.460 1.00 98.19 97 ALA A CA 1
ATOM 754 C C . ALA A 1 97 ? 3.052 5.528 13.210 1.00 98.19 97 ALA A C 1
ATOM 756 O O . ALA A 1 97 ? 2.345 4.813 13.921 1.00 98.19 97 ALA A O 1
ATOM 757 N N . ALA A 1 98 ? 2.788 6.830 13.056 1.00 98.00 98 ALA A N 1
ATOM 758 C CA . ALA A 1 98 ? 1.615 7.470 13.649 1.00 98.00 98 ALA A CA 1
ATOM 759 C C . ALA A 1 98 ? 0.301 6.911 13.080 1.00 98.00 98 ALA A C 1
ATOM 761 O O . ALA A 1 98 ? -0.640 6.681 13.840 1.00 98.00 98 ALA A O 1
ATOM 762 N N . ARG A 1 99 ? 0.247 6.642 11.768 1.00 97.44 99 ARG A N 1
ATOM 763 C CA . ARG A 1 99 ? -0.930 6.051 11.116 1.00 97.44 99 ARG A CA 1
ATOM 764 C C . ARG A 1 99 ? -1.161 4.603 11.543 1.00 97.44 99 ARG A C 1
ATOM 766 O O . ARG A 1 99 ? -2.289 4.266 11.885 1.00 97.44 99 ARG A O 1
ATOM 773 N N . ILE A 1 100 ? -0.105 3.790 11.616 1.00 97.19 100 ILE A N 1
ATOM 774 C CA . ILE A 1 100 ? -0.189 2.408 12.119 1.00 97.19 100 ILE A CA 1
ATOM 775 C C . ILE A 1 100 ? -0.758 2.387 13.543 1.00 97.19 100 ILE A C 1
ATOM 777 O O . ILE A 1 100 ? -1.711 1.660 13.811 1.00 97.19 100 ILE A O 1
ATOM 781 N N . ARG A 1 101 ? -0.234 3.233 14.444 1.00 97.50 101 ARG A N 1
ATOM 782 C CA . ARG A 1 101 ? -0.736 3.323 15.827 1.00 97.50 101 ARG A CA 1
ATOM 783 C C . ARG A 1 101 ? -2.219 3.687 15.895 1.00 97.50 101 ARG A C 1
ATOM 785 O O . ARG A 1 101 ? -2.936 3.119 16.709 1.00 97.50 101 ARG A O 1
ATOM 792 N N . ALA A 1 102 ? -2.676 4.613 15.052 1.00 96.19 102 ALA A N 1
ATOM 793 C CA . ALA A 1 102 ? -4.082 5.011 15.016 1.00 96.19 102 ALA A CA 1
ATOM 794 C C . ALA A 1 102 ? -5.000 3.856 14.580 1.00 96.19 102 ALA A C 1
ATOM 796 O O . ALA A 1 102 ? -6.039 3.643 15.200 1.00 96.19 102 ALA A O 1
ATOM 797 N N . VAL A 1 103 ? -4.595 3.086 13.563 1.00 95.19 103 VAL A N 1
ATOM 798 C CA . VAL A 1 103 ? -5.347 1.909 13.095 1.00 95.19 103 VAL A CA 1
ATOM 799 C C . VAL A 1 103 ? -5.409 0.834 14.181 1.00 95.19 103 VAL A C 1
ATOM 801 O O . VAL A 1 103 ? -6.492 0.350 14.495 1.00 95.19 103 VAL A O 1
ATOM 804 N N . MET A 1 104 ? -4.277 0.517 14.817 1.00 93.62 104 MET A N 1
ATOM 805 C CA . MET A 1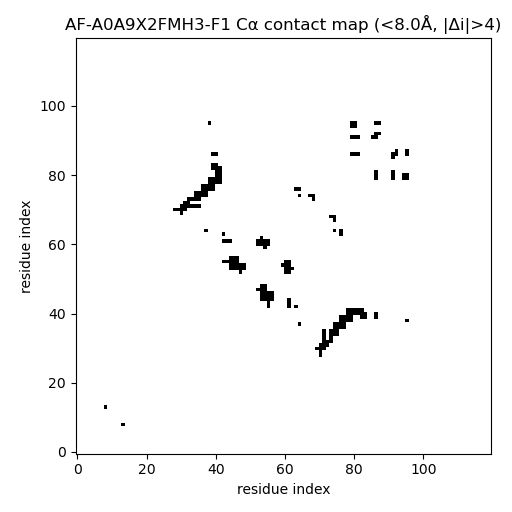 104 ? -4.236 -0.467 15.905 1.00 93.62 104 MET A CA 1
ATOM 806 C C . MET A 1 104 ? -5.146 -0.066 17.076 1.00 93.62 104 MET A C 1
ATOM 808 O O . MET A 1 104 ? -5.971 -0.864 17.516 1.00 93.62 104 MET A O 1
ATOM 812 N N . ALA A 1 105 ? -5.077 1.192 17.524 1.00 93.75 105 ALA A N 1
ATOM 813 C CA . ALA A 1 105 ? -5.911 1.691 18.619 1.00 93.75 105 ALA A CA 1
ATOM 814 C C . ALA A 1 105 ? -7.418 1.636 18.297 1.00 93.75 105 ALA A C 1
ATOM 816 O O . ALA A 1 105 ? -8.232 1.321 19.169 1.00 93.75 105 ALA A O 1
ATOM 817 N N . ALA A 1 106 ? -7.800 1.906 17.044 1.00 87.44 106 ALA A N 1
ATOM 818 C CA . ALA A 1 106 ? -9.186 1.777 16.598 1.00 87.44 106 ALA A CA 1
ATOM 819 C C . ALA A 1 106 ? -9.660 0.314 16.654 1.00 87.44 106 ALA A C 1
ATOM 821 O O . ALA A 1 106 ? -10.754 0.047 17.147 1.00 87.44 106 ALA A O 1
ATOM 822 N N . THR A 1 107 ? -8.817 -0.636 16.235 1.00 80.88 107 THR A N 1
ATOM 823 C CA . THR A 1 107 ? -9.153 -2.070 16.288 1.00 80.88 107 THR A CA 1
ATOM 824 C C . THR A 1 107 ? -9.216 -2.632 17.710 1.00 80.88 107 THR A C 1
ATOM 826 O O . THR A 1 107 ? -10.035 -3.503 17.984 1.00 80.88 107 THR A O 1
ATOM 829 N N . GLU A 1 108 ? -8.402 -2.120 18.637 1.00 76.75 108 GLU A N 1
ATOM 830 C CA . GLU A 1 108 ? -8.437 -2.521 20.051 1.00 76.75 108 GLU A CA 1
ATOM 831 C C . GLU A 1 108 ? -9.698 -2.021 20.770 1.00 76.75 108 GLU A C 1
ATOM 833 O O . GLU A 1 108 ? -10.188 -2.677 21.686 1.00 76.75 108 GLU A O 1
ATOM 838 N N . THR A 1 109 ? -10.247 -0.882 20.340 1.00 64.94 109 THR A N 1
ATOM 839 C CA . THR A 1 109 ? -11.461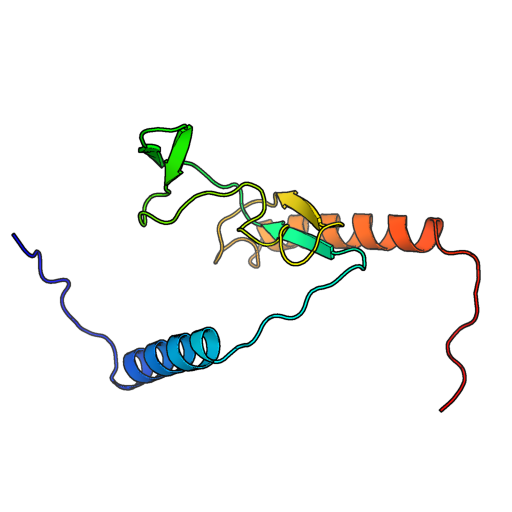 -0.293 20.930 1.00 64.94 109 THR A CA 1
ATOM 840 C C . THR A 1 109 ? -12.731 -1.042 20.508 1.00 64.94 109 THR A C 1
ATOM 842 O O . THR A 1 109 ? -13.685 -1.109 21.280 1.00 64.94 109 THR A O 1
ATOM 845 N N . ASP A 1 110 ? -12.735 -1.624 19.305 1.00 58.34 110 ASP A N 1
ATOM 846 C CA . ASP A 1 110 ? -13.875 -2.360 18.734 1.00 58.34 110 ASP A CA 1
ATOM 847 C C . ASP A 1 110 ? -13.824 -3.874 19.028 1.00 58.34 110 ASP A C 1
ATOM 849 O O . ASP A 1 110 ? -14.746 -4.629 18.711 1.00 58.34 110 ASP A O 1
ATOM 853 N N . ALA A 1 111 ? -12.748 -4.346 19.668 1.00 53.59 111 ALA A N 1
ATOM 854 C CA . ALA A 1 111 ? -12.636 -5.730 20.092 1.00 53.59 111 ALA A CA 1
ATOM 855 C C . ALA A 1 111 ? -13.555 -5.985 21.306 1.00 53.59 111 ALA A C 1
ATOM 857 O O . ALA A 1 111 ? -13.337 -5.401 22.374 1.00 53.59 111 ALA A O 1
ATOM 858 N N . PRO A 1 112 ? -14.545 -6.900 21.230 1.00 47.50 112 PRO A N 1
ATOM 859 C CA . PRO A 1 112 ? -15.141 -7.429 22.448 1.00 47.50 112 PRO A CA 1
ATOM 860 C C . PRO A 1 112 ? -14.015 -8.036 23.287 1.00 47.50 112 PRO A C 1
ATOM 862 O O . PRO A 1 112 ? -13.147 -8.725 22.750 1.00 47.50 112 PRO A O 1
ATOM 865 N N . THR A 1 113 ? -14.014 -7.778 24.598 1.00 53.53 113 THR A N 1
ATOM 866 C CA . THR A 1 113 ? -13.019 -8.297 25.548 1.00 53.53 113 THR A CA 1
ATOM 867 C C . THR A 1 113 ? -13.075 -9.829 25.556 1.00 53.53 113 THR A C 1
ATOM 869 O O . THR A 1 113 ? -13.769 -10.455 26.352 1.00 53.53 113 THR A O 1
ATOM 872 N N . SER A 1 114 ? -12.382 -10.456 24.615 1.00 52.81 114 SER A N 1
ATOM 873 C CA . SER A 1 114 ? -12.436 -11.883 24.347 1.00 52.81 114 SER A CA 1
ATOM 874 C C . SER A 1 114 ? -11.022 -12.426 24.417 1.00 52.81 114 SER A C 1
ATOM 876 O O . SER A 1 114 ? -10.301 -12.451 23.428 1.00 52.81 114 SER A O 1
ATOM 878 N N . ARG A 1 115 ? -10.685 -12.826 25.648 1.00 50.56 115 ARG A N 1
ATOM 879 C CA . ARG A 1 115 ? -9.654 -13.780 26.075 1.00 50.56 115 ARG A CA 1
ATOM 880 C C . ARG A 1 115 ? -8.360 -13.767 25.260 1.00 50.56 115 ARG A C 1
ATOM 882 O O . ARG A 1 115 ? -8.273 -14.349 24.186 1.00 50.56 115 ARG A O 1
ATOM 889 N N . LEU A 1 116 ? -7.327 -13.226 25.910 1.00 46.66 116 LEU A N 1
ATOM 890 C CA . LEU A 1 116 ? -5.947 -13.698 25.797 1.00 46.66 116 LEU A CA 1
ATOM 891 C C . LEU A 1 116 ? -5.938 -15.191 25.440 1.00 46.66 116 LEU A C 1
ATOM 893 O O . LEU A 1 116 ? -6.503 -16.001 26.180 1.00 46.66 116 LEU A O 1
ATOM 897 N N . HIS A 1 117 ? -5.320 -15.523 24.308 1.00 40.06 117 HIS A N 1
ATOM 898 C CA . HIS A 1 117 ? -4.968 -16.889 23.951 1.00 40.06 117 HIS A CA 1
ATOM 899 C C . HIS A 1 117 ? -4.072 -17.464 25.058 1.00 40.06 117 HIS A C 1
ATOM 901 O O . HIS A 1 117 ? -2.860 -17.274 25.069 1.00 40.06 117 HIS A O 1
ATOM 907 N N . ALA A 1 118 ? -4.700 -18.118 26.031 1.00 37.00 118 ALA A N 1
ATOM 908 C CA . ALA A 1 118 ? -4.093 -19.172 26.817 1.00 37.00 118 ALA A CA 1
ATOM 909 C C . ALA A 1 118 ? -4.313 -20.493 26.060 1.00 37.00 118 ALA A C 1
ATOM 911 O O . ALA A 1 118 ? -5.427 -20.718 25.582 1.00 37.00 118 ALA A O 1
ATOM 912 N N . ALA A 1 119 ? -3.270 -21.335 26.038 1.00 35.31 119 ALA A N 1
ATOM 913 C CA . ALA A 1 119 ? -3.106 -22.617 25.327 1.00 35.31 119 ALA A CA 1
ATOM 914 C C . ALA A 1 119 ? -2.695 -22.460 23.844 1.00 35.31 119 ALA A C 1
ATOM 916 O O . ALA A 1 119 ? -3.351 -21.735 23.102 1.00 35.31 119 ALA A O 1
ATOM 917 N N . GLU A 1 120 ? -1.612 -23.066 23.345 1.00 37.28 120 GLU A N 1
ATOM 918 C CA . GLU A 1 120 ? -0.750 -24.181 23.799 1.00 37.28 120 GLU A CA 1
ATOM 919 C C . GLU A 1 120 ? 0.670 -24.011 23.231 1.00 37.28 120 GLU A C 1
ATOM 921 O O . GLU A 1 120 ? 0.785 -23.507 22.089 1.00 37.28 120 GLU A O 1
#

Solvent-accessible surface area (backbone atoms only — not comparable to full-atom values): 7527 Å² total; per-residue (Å²): 131,87,78,76,76,79,85,78,65,48,75,63,55,51,50,51,54,52,50,51,54,52,52,58,73,66,59,79,86,71,75,39,87,55,82,43,76,46,77,41,41,71,86,64,68,68,46,80,45,88,90,81,41,31,19,30,92,86,69,45,76,62,52,94,61,75,77,39,49,90,41,23,72,51,54,43,74,45,75,34,58,58,42,91,77,45,28,74,31,85,72,25,28,60,56,43,52,53,53,53,52,53,54,51,53,54,53,62,71,72,47,73,95,71,71,83,85,73,82,135

Nearest PDB structures (foldseek):
  5v42-assembly1_A  TM=6.839E-01  e=9.433E-04  Mycobacterium tuberculosis
  5v40-assembly2_B  TM=6.392E-01  e=5.545E-04  Mycobacterium tuberculosis
  5v42-assembly2_B  TM=6.339E-01  e=7.729E-04  Mycobacterium tuberculosis
  5v3x-assembly2_B  TM=6.356E-01  e=8.827E-04  Mycobacterium tuberculosis
  5v3y-assembly2_B  TM=6.321E-01  e=1.008E-03  Mycobacterium tuberculosis

InterPro domains:
  IPR029058 Alpha/Beta hydrolase fold [G3DSA:3.40.50.1820] (2-111)
  IPR029058 Alpha/Beta hydrolase fold [SSF53474] (14-103)

pLDDT: mean 83.11, std 18.26, range [35.31, 98.19]

Organism: NCBI:txid2955316

Secondary structure (DSSP, 8-state):
----------HHHHHHHHHHHHHHHH-------S-EEEEE------EEPTTS-EE-TTS-B--TTTT-TTT-TTEEEEE-SS-TTGGGSTTHHHHHHHHHHHHHHHHHHSS---------

Sequence (120 aa):
GRLAAQPSASPVEAAIEAAFYEASAAYRLRRWDGPMTLFRPPVTGRWHLAGGRVVDKDRQYVLDDNGWRDWAPALEVIEVPGDHDSMVLDPNAQALAARIRAVMAATETDAPTSRLHAAE

Foldseek 3Di:
DDPDPDDPCPPVNVVVVVVVVVVVVPDDAAADADADEAEFADDDFPDADPPRWGADPVRHTDDQQSPCCVRYVNYDYDHFHDHPVPCCDPPRVVRVVVVVVVVVVVVVVPDDPDDDDDDD

Mean predicted aligned error: 10.22 Å

Radius of gyration: 19.43 Å; Cα contacts (8 Å, |Δi|>4): 110; chains: 1; bounding box: 42×36×58 Å